Protein AF-A0A6A4GB68-F1 (afdb_monomer_lite)

Sequence (103 aa):
MAHNSNFALLVAAPQSSLAMWEHCTGIEHWTLESSSTPCPFKDNCAFYFAYCTPKGHRIWLLFSKKMNSAMDLLLAFFNFASASILTSQSMYMPSALQPLSAN

Foldseek 3Di:
DDPPPLDAAEEQDAPVCVVVVVVVCVVQVWDWPDFDDDPLCVVFFPTWTWTAGPVRHIYIYTYGPPRPDSVVVVVSVVVVCVVPVDDPPRYDY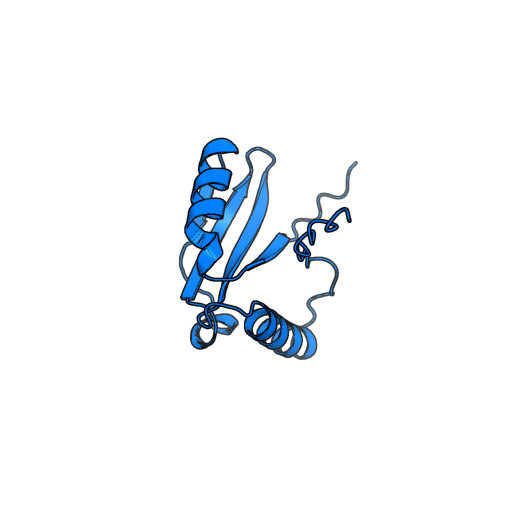PDPPDPPPDD

pLDDT: mean 72.5, std 19.48, range [35.31, 96.12]

Organism: NCBI:txid1447944

Structure (mmCIF, N/CA/C/O backbone):
data_AF-A0A6A4GB68-F1
#
_entry.id   AF-A0A6A4GB68-F1
#
loop_
_atom_site.group_PDB
_atom_site.id
_atom_site.type_symbol
_atom_site.label_atom_id
_atom_site.label_alt_id
_atom_site.label_comp_id
_atom_site.label_asym_id
_atom_site.label_entity_id
_atom_site.label_seq_id
_atom_site.pdbx_PDB_ins_code
_atom_site.Cartn_x
_atom_site.Cartn_y
_atom_site.Cartn_z
_atom_site.occupancy
_atom_site.B_iso_or_equiv
_atom_site.auth_seq_id
_atom_site.auth_comp_id
_atom_site.auth_asym_id
_atom_site.auth_atom_id
_atom_site.pdbx_PDB_model_num
ATOM 1 N N . MET A 1 1 ? 28.588 -8.124 -3.687 1.00 35.31 1 MET A N 1
ATOM 2 C CA . MET A 1 1 ? 27.224 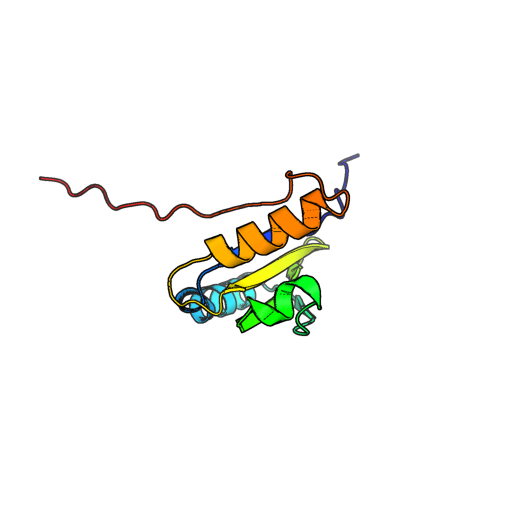-8.500 -4.115 1.00 35.31 1 MET A CA 1
ATOM 3 C C . MET A 1 1 ? 26.279 -8.001 -3.041 1.00 35.31 1 MET A C 1
ATOM 5 O O . MET A 1 1 ? 26.368 -8.478 -1.918 1.00 35.31 1 MET A O 1
ATOM 9 N N . ALA A 1 2 ? 25.510 -6.949 -3.324 1.00 37.78 2 ALA A N 1
ATOM 10 C CA . ALA A 1 2 ? 24.598 -6.379 -2.340 1.00 37.78 2 ALA A CA 1
ATOM 11 C C . ALA A 1 2 ? 23.486 -7.395 -2.055 1.00 37.78 2 ALA A C 1
ATOM 13 O O . ALA A 1 2 ? 22.870 -7.910 -2.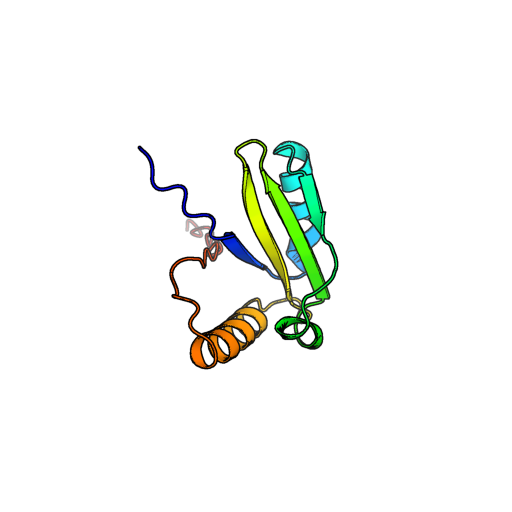986 1.00 37.78 2 ALA A O 1
ATOM 14 N N . HIS A 1 3 ? 23.279 -7.716 -0.779 1.00 41.06 3 HIS A N 1
ATOM 15 C CA . HIS A 1 3 ? 22.131 -8.485 -0.319 1.00 41.06 3 HIS A CA 1
ATOM 16 C C . HIS A 1 3 ? 20.868 -7.714 -0.732 1.00 41.06 3 HIS A C 1
ATOM 18 O O . HIS A 1 3 ? 20.489 -6.751 -0.071 1.00 41.06 3 HIS A O 1
ATOM 24 N N . ASN A 1 4 ? 20.240 -8.103 -1.845 1.00 46.62 4 ASN A N 1
ATOM 25 C CA . ASN A 1 4 ? 18.902 -7.644 -2.201 1.00 46.62 4 ASN A CA 1
ATOM 26 C C . ASN A 1 4 ? 17.943 -8.300 -1.211 1.00 46.62 4 ASN A C 1
ATOM 28 O O . ASN A 1 4 ? 17.429 -9.398 -1.425 1.00 46.62 4 ASN A O 1
ATOM 32 N N . SER A 1 5 ? 17.769 -7.651 -0.066 1.00 49.47 5 SER A N 1
ATOM 33 C CA . SER A 1 5 ? 16.662 -7.916 0.832 1.00 49.47 5 SER A CA 1
ATOM 34 C C . SER A 1 5 ? 15.372 -7.688 0.046 1.00 49.47 5 SER A C 1
ATOM 36 O O . SER A 1 5 ? 14.916 -6.557 -0.076 1.00 49.47 5 SER A O 1
ATOM 38 N N . ASN A 1 6 ? 14.776 -8.760 -0.482 1.00 61.00 6 ASN A N 1
ATOM 39 C CA . ASN A 1 6 ? 13.462 -8.765 -1.146 1.00 61.00 6 ASN A CA 1
ATOM 40 C C . ASN A 1 6 ? 12.300 -8.413 -0.191 1.00 61.00 6 ASN A C 1
ATOM 42 O O . ASN A 1 6 ? 11.142 -8.729 -0.467 1.00 61.00 6 ASN A O 1
ATOM 46 N N . PHE A 1 7 ? 12.596 -7.816 0.960 1.00 71.44 7 PHE A N 1
ATOM 47 C CA . PHE A 1 7 ? 11.607 -7.446 1.952 1.00 71.44 7 PHE A CA 1
ATOM 48 C C . PHE A 1 7 ? 10.944 -6.148 1.509 1.00 71.44 7 PHE A C 1
ATOM 50 O O . PHE A 1 7 ? 11.614 -5.149 1.244 1.00 71.44 7 PHE A O 1
ATOM 57 N N . ALA A 1 8 ? 9.620 -6.186 1.391 1.00 76.69 8 ALA A N 1
ATOM 58 C CA . ALA A 1 8 ? 8.846 -4.995 1.104 1.00 76.69 8 ALA A CA 1
ATOM 59 C C . ALA A 1 8 ? 8.907 -4.045 2.308 1.00 76.69 8 ALA A C 1
ATOM 61 O O . ALA A 1 8 ? 8.707 -4.467 3.449 1.00 76.69 8 ALA A O 1
ATOM 62 N N . LEU A 1 9 ? 9.159 -2.762 2.051 1.00 83.56 9 LEU A N 1
ATOM 63 C CA . LEU A 1 9 ? 9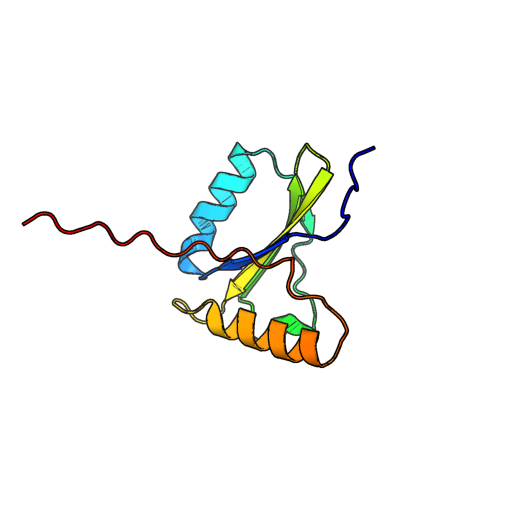.056 -1.730 3.074 1.00 83.56 9 LEU A CA 1
ATOM 64 C C . LEU A 1 9 ? 7.578 -1.499 3.385 1.00 83.56 9 LEU A C 1
ATOM 66 O O . LEU A 1 9 ? 6.810 -1.163 2.485 1.00 83.56 9 LEU A O 1
ATOM 70 N N . LEU A 1 10 ? 7.183 -1.647 4.647 1.00 85.50 10 LEU A N 1
ATOM 71 C CA . LEU A 1 10 ? 5.815 -1.389 5.075 1.00 85.50 10 LEU A CA 1
ATOM 72 C C . LEU A 1 10 ? 5.721 -0.006 5.721 1.00 85.50 10 LEU A C 1
ATOM 74 O O . LEU A 1 10 ? 6.423 0.297 6.686 1.00 85.50 10 LEU A O 1
ATOM 78 N N . VAL A 1 11 ? 4.819 0.820 5.199 1.00 85.19 11 VAL A N 1
ATOM 79 C CA . VAL A 1 11 ? 4.548 2.168 5.692 1.00 85.19 11 VAL A CA 1
ATOM 80 C C . VAL A 1 11 ? 3.101 2.234 6.159 1.00 85.19 11 VAL A C 1
ATOM 82 O O . VAL A 1 11 ? 2.168 2.096 5.368 1.00 85.19 11 VAL A O 1
ATOM 85 N N . ALA A 1 12 ? 2.914 2.462 7.456 1.00 85.44 12 ALA A N 1
ATOM 86 C CA . ALA A 1 12 ? 1.612 2.765 8.032 1.00 85.44 12 ALA A CA 1
ATOM 87 C C . ALA A 1 12 ? 1.432 4.286 8.098 1.00 85.44 12 ALA A C 1
ATOM 89 O O . ALA A 1 12 ? 2.273 4.992 8.654 1.00 85.44 12 ALA A O 1
ATOM 90 N N . ALA A 1 13 ? 0.332 4.788 7.547 1.00 82.94 13 ALA A N 1
ATOM 91 C CA . ALA A 1 13 ? 0.081 6.212 7.402 1.00 82.94 13 ALA A CA 1
ATOM 92 C C . ALA A 1 13 ? -1.361 6.582 7.806 1.00 82.94 13 ALA A C 1
ATOM 94 O O . ALA A 1 13 ? -2.279 5.757 7.715 1.00 82.94 13 ALA A O 1
ATOM 95 N N . PRO A 1 14 ? -1.603 7.820 8.274 1.00 83.81 14 PRO A N 1
ATOM 96 C CA . PRO A 1 14 ? -2.960 8.315 8.476 1.00 83.81 14 PRO A CA 1
ATOM 97 C C . PRO A 1 14 ? -3.653 8.516 7.124 1.00 83.81 14 PRO A C 1
ATOM 99 O O . PRO A 1 14 ? -3.017 8.918 6.148 1.00 83.81 14 PRO A O 1
ATOM 102 N N . GLN A 1 15 ? -4.969 8.301 7.068 1.00 84.94 15 GLN A N 1
ATOM 103 C CA . GLN A 1 15 ? -5.758 8.486 5.843 1.00 84.94 15 GLN A CA 1
ATOM 104 C C . GLN A 1 15 ? -5.627 9.898 5.251 1.00 84.94 15 GLN A C 1
ATOM 106 O O . GLN A 1 15 ? -5.632 10.054 4.034 1.00 84.94 15 GLN A O 1
ATOM 111 N N . SER A 1 16 ? -5.453 10.921 6.094 1.00 83.88 16 SER A N 1
ATOM 112 C CA . SER A 1 16 ? -5.253 12.312 5.663 1.00 83.88 16 SER A CA 1
ATOM 113 C C . SER A 1 16 ? -4.012 12.519 4.786 1.00 83.88 16 SER A C 1
ATOM 115 O O . SER A 1 16 ? -3.959 13.483 4.030 1.00 83.88 16 SER A O 1
ATOM 117 N N . SER A 1 17 ? -3.034 11.610 4.843 1.00 84.75 17 SER A N 1
ATOM 118 C CA . SER A 1 17 ? -1.817 11.670 4.024 1.00 84.75 17 SER A CA 1
ATOM 119 C C . SER A 1 17 ? -1.944 10.986 2.656 1.00 84.75 17 SER A C 1
ATOM 121 O O . SER A 1 17 ? -0.984 11.007 1.889 1.00 84.75 17 SER A O 1
ATOM 123 N N . LEU A 1 18 ? -3.103 10.400 2.324 1.00 89.06 18 LEU A N 1
ATOM 124 C CA . LEU A 1 18 ? -3.312 9.647 1.081 1.00 89.06 18 LEU A CA 1
ATOM 125 C C . LEU A 1 18 ? -2.933 10.455 -0.167 1.00 89.06 18 LEU A C 1
ATOM 127 O O . LEU A 1 18 ? -2.108 10.005 -0.955 1.00 89.06 18 LEU A O 1
ATOM 131 N N . ALA A 1 19 ? -3.466 11.673 -0.299 1.00 90.44 19 ALA A N 1
ATOM 132 C CA . ALA A 1 19 ? -3.221 12.519 -1.468 1.00 90.44 19 ALA A CA 1
ATOM 133 C C . ALA A 1 19 ? -1.731 12.871 -1.646 1.00 90.44 19 ALA A C 1
ATOM 135 O O . ALA A 1 19 ? -1.230 12.939 -2.766 1.00 90.44 19 ALA A O 1
ATOM 136 N N . MET A 1 20 ? -1.005 13.059 -0.538 1.00 91.69 20 MET A N 1
ATOM 137 C CA . MET A 1 20 ? 0.440 13.300 -0.568 1.00 91.69 20 MET A CA 1
ATOM 138 C C . MET A 1 20 ? 1.184 12.068 -1.092 1.00 91.69 20 MET A C 1
ATOM 140 O O . MET A 1 20 ? 2.051 12.198 -1.951 1.00 91.69 20 MET A O 1
ATOM 144 N N . TRP A 1 21 ? 0.834 10.872 -0.611 1.00 92.19 21 TRP A N 1
ATOM 145 C CA . TRP A 1 21 ? 1.455 9.631 -1.068 1.00 92.19 21 TRP A CA 1
ATOM 146 C C . TRP A 1 21 ? 1.168 9.341 -2.539 1.00 92.19 21 TRP A C 1
ATOM 148 O O . TRP A 1 21 ? 2.102 9.026 -3.270 1.00 92.19 21 TRP A O 1
ATOM 158 N N . GLU A 1 22 ? -0.076 9.505 -2.995 1.00 91.00 22 GLU A N 1
ATOM 159 C CA . GLU A 1 22 ? -0.428 9.360 -4.413 1.00 91.00 22 GLU A CA 1
ATOM 160 C C . GLU A 1 22 ? 0.413 10.302 -5.284 1.00 91.00 22 GLU A C 1
ATOM 162 O O . GLU A 1 22 ? 1.021 9.864 -6.263 1.00 91.00 22 GLU A O 1
ATOM 167 N N . HIS A 1 23 ? 0.548 11.567 -4.873 1.00 91.38 23 HIS A N 1
ATOM 168 C CA . HIS A 1 23 ? 1.393 12.538 -5.560 1.00 91.38 23 HIS A CA 1
ATOM 169 C C . HIS A 1 23 ? 2.871 12.111 -5.606 1.00 91.38 23 HIS A C 1
ATOM 171 O O . HIS A 1 23 ? 3.474 12.102 -6.681 1.00 91.38 23 HIS A O 1
ATOM 177 N N . CYS A 1 24 ? 3.444 11.692 -4.472 1.00 89.94 24 CYS A N 1
ATOM 178 C CA . CYS A 1 24 ? 4.825 11.208 -4.402 1.00 89.94 24 CYS A CA 1
ATOM 179 C C . CYS A 1 24 ? 5.052 9.975 -5.285 1.00 89.94 24 CYS A C 1
ATOM 181 O O . CYS A 1 24 ? 6.044 9.922 -6.006 1.00 89.94 24 CYS A O 1
ATOM 183 N N . THR A 1 25 ? 4.130 9.006 -5.280 1.00 92.44 25 THR A N 1
ATOM 184 C CA . THR A 1 25 ? 4.259 7.791 -6.104 1.00 92.44 25 THR A CA 1
ATOM 185 C C . THR A 1 25 ? 4.269 8.105 -7.600 1.00 92.44 25 THR A C 1
ATOM 187 O O . THR A 1 25 ? 5.000 7.463 -8.353 1.00 92.44 25 THR A O 1
ATOM 190 N N . GLY A 1 26 ? 3.515 9.127 -8.023 1.00 91.00 26 GLY A N 1
ATOM 191 C CA . GLY A 1 26 ? 3.512 9.612 -9.400 1.00 91.00 26 GLY A CA 1
ATOM 192 C C . GLY A 1 26 ? 4.827 10.284 -9.797 1.00 91.00 26 GLY A C 1
ATOM 193 O O . GLY A 1 26 ? 5.363 9.976 -10.861 1.00 91.00 26 GLY A O 1
ATOM 194 N N . ILE A 1 27 ? 5.368 11.156 -8.936 1.00 94.50 27 ILE A N 1
ATOM 195 C CA . ILE A 1 27 ? 6.657 11.837 -9.163 1.00 94.50 27 ILE A CA 1
ATOM 196 C C . ILE A 1 27 ? 7.810 10.833 -9.232 1.00 94.50 27 ILE A C 1
ATOM 198 O O . ILE A 1 27 ? 8.667 10.926 -10.103 1.00 94.50 27 ILE A O 1
ATOM 202 N N . GLU A 1 28 ? 7.822 9.859 -8.326 1.00 90.06 28 GLU A N 1
ATOM 203 C CA . GLU A 1 28 ? 8.888 8.859 -8.222 1.00 90.06 28 GLU A CA 1
ATOM 204 C C . GLU A 1 28 ? 8.727 7.695 -9.219 1.00 90.06 28 GLU A C 1
ATOM 206 O O . GLU A 1 28 ? 9.517 6.747 -9.211 1.00 90.06 28 GLU A O 1
ATOM 211 N N . HIS A 1 29 ? 7.701 7.746 -10.075 1.00 93.94 29 HIS A N 1
ATOM 212 C CA . HIS A 1 29 ? 7.387 6.723 -11.075 1.00 93.94 29 HIS A CA 1
ATOM 213 C C . HIS A 1 29 ? 7.237 5.314 -10.484 1.00 93.94 29 HIS A C 1
ATOM 215 O O . HIS A 1 29 ? 7.700 4.320 -11.050 1.00 93.94 29 HIS A O 1
ATOM 221 N N . TRP A 1 30 ? 6.598 5.210 -9.321 1.00 94.50 30 TRP A N 1
ATOM 222 C CA . TRP A 1 30 ? 6.299 3.914 -8.728 1.00 94.50 30 TRP A CA 1
ATOM 223 C C . TRP A 1 30 ? 5.173 3.232 -9.503 1.00 94.50 30 TRP A C 1
ATOM 225 O O . TRP A 1 30 ? 4.162 3.841 -9.847 1.00 94.50 30 TRP A O 1
ATOM 235 N N . THR A 1 31 ? 5.335 1.938 -9.762 1.00 96.12 31 THR A N 1
ATOM 236 C CA . THR A 1 31 ? 4.328 1.124 -10.447 1.00 96.12 31 THR A CA 1
ATOM 237 C C . THR A 1 31 ? 3.423 0.475 -9.415 1.00 96.12 31 THR A C 1
ATOM 239 O O . THR A 1 31 ? 3.913 -0.219 -8.525 1.00 96.12 31 THR A O 1
ATOM 242 N N . LEU A 1 32 ? 2.111 0.684 -9.519 1.00 95.94 32 LEU A N 1
ATOM 243 C CA . LEU A 1 32 ? 1.140 0.012 -8.660 1.00 95.94 32 LEU A CA 1
ATOM 244 C C . LEU A 1 32 ? 1.055 -1.477 -9.036 1.00 95.94 32 LEU A C 1
ATOM 246 O O . LEU A 1 32 ? 0.657 -1.814 -10.147 1.00 95.94 32 LEU A O 1
ATOM 250 N N . GLU A 1 33 ? 1.411 -2.360 -8.106 1.00 94.62 33 GLU A N 1
ATOM 251 C CA . GLU A 1 33 ? 1.306 -3.817 -8.261 1.00 94.62 33 GLU A CA 1
ATOM 252 C C . GLU A 1 33 ? -0.044 -4.350 -7.754 1.00 94.62 33 GLU A C 1
ATOM 254 O O . GLU A 1 33 ? -0.590 -5.297 -8.317 1.00 94.62 33 GLU A O 1
ATOM 259 N N . SER A 1 34 ? -0.590 -3.772 -6.677 1.00 93.94 34 SER A N 1
ATOM 260 C CA . SER A 1 34 ? -1.869 -4.202 -6.096 1.00 93.94 34 SER A CA 1
ATOM 261 C C . SER A 1 34 ? -2.515 -3.106 -5.255 1.00 93.94 34 SER A C 1
ATOM 263 O O . SER A 1 34 ? -1.831 -2.358 -4.566 1.00 93.94 34 SER A O 1
ATOM 265 N N . SER A 1 35 ? -3.845 -3.060 -5.254 1.00 94.50 35 SER A N 1
ATOM 266 C CA . SER A 1 35 ? -4.666 -2.236 -4.353 1.00 94.50 35 SER A CA 1
ATOM 267 C C . SER A 1 35 ? -5.596 -3.071 -3.462 1.00 94.50 35 SER A C 1
ATOM 269 O O . SER A 1 35 ? -6.457 -2.547 -2.759 1.00 94.50 35 SER A O 1
ATOM 271 N N . SER A 1 36 ? -5.450 -4.398 -3.494 1.00 90.88 36 SER A N 1
ATOM 272 C CA . SER A 1 36 ? -6.294 -5.306 -2.717 1.00 90.88 36 SER A CA 1
ATOM 273 C C . SER A 1 36 ? -5.765 -5.452 -1.296 1.00 90.88 36 SER A C 1
ATOM 275 O O . SER A 1 36 ? -4.694 -6.020 -1.090 1.00 90.88 36 SER A O 1
ATOM 277 N N . THR A 1 37 ? -6.532 -4.977 -0.312 1.00 86.56 37 THR A N 1
ATOM 278 C CA . THR A 1 37 ? -6.164 -5.052 1.107 1.00 86.56 37 THR A CA 1
ATOM 279 C C . THR A 1 37 ? -6.014 -6.505 1.575 1.00 86.56 37 THR A C 1
ATOM 281 O O . THR A 1 37 ? -6.987 -7.266 1.516 1.00 86.56 37 THR A O 1
ATOM 284 N N . PRO A 1 38 ? -4.841 -6.904 2.102 1.00 82.12 38 PRO A N 1
ATOM 285 C CA . PRO A 1 38 ? -4.649 -8.235 2.668 1.00 82.12 38 PRO A CA 1
ATOM 286 C C . PRO A 1 38 ? -5.572 -8.487 3.870 1.00 82.12 38 PRO A C 1
ATOM 288 O O . PRO A 1 38 ? -5.814 -7.581 4.672 1.00 82.12 38 PRO A O 1
ATOM 291 N N . CYS A 1 39 ? -6.042 -9.731 4.037 1.00 80.75 39 CYS A N 1
ATOM 292 C CA . CYS A 1 39 ? -6.957 -10.123 5.121 1.00 80.75 39 CYS A CA 1
ATOM 293 C C . CYS A 1 39 ? -6.557 -9.616 6.521 1.00 80.75 39 CYS A C 1
ATOM 295 O O . CYS A 1 39 ? -7.437 -9.086 7.195 1.00 80.75 39 CYS A O 1
ATOM 297 N N . PRO A 1 40 ? -5.280 -9.685 6.955 1.00 76.12 40 PRO A N 1
ATOM 298 C CA . PRO A 1 40 ? -4.887 -9.227 8.293 1.00 76.12 40 PRO A CA 1
ATOM 299 C C . PRO A 1 40 ? -5.153 -7.740 8.563 1.00 76.12 40 PRO A C 1
ATOM 301 O O . PRO A 1 40 ? -5.289 -7.331 9.711 1.00 76.12 40 PRO A O 1
ATOM 304 N N . PHE A 1 41 ? -5.227 -6.918 7.515 1.00 78.50 41 PHE A N 1
ATOM 305 C CA . PHE A 1 41 ? -5.393 -5.471 7.645 1.00 78.50 41 PHE A CA 1
ATOM 306 C C . PHE A 1 41 ? -6.820 -5.005 7.366 1.00 78.50 41 PHE A C 1
ATOM 308 O O . PHE A 1 41 ? -7.132 -3.841 7.599 1.00 78.50 41 PHE A O 1
ATOM 315 N N . LYS A 1 42 ? -7.699 -5.889 6.888 1.00 81.56 42 LYS A N 1
ATOM 316 C CA . LYS A 1 42 ? -9.028 -5.545 6.357 1.00 81.56 42 LYS A CA 1
ATOM 317 C C . LYS A 1 42 ? -9.903 -4.770 7.352 1.00 81.56 42 LYS A C 1
ATOM 319 O O . LYS A 1 42 ? -10.664 -3.879 6.965 1.00 81.56 42 LYS A O 1
ATOM 324 N N . ASP A 1 43 ? -9.742 -5.053 8.641 1.00 82.00 43 ASP A N 1
ATOM 325 C CA . ASP A 1 43 ? -10.541 -4.434 9.698 1.00 82.00 43 ASP A CA 1
ATOM 326 C C . ASP A 1 43 ? -10.068 -3.021 10.051 1.00 82.00 43 ASP A C 1
ATOM 328 O O . ASP A 1 43 ? -10.902 -2.155 10.312 1.00 82.00 43 ASP A O 1
ATOM 332 N N . ASN A 1 44 ? -8.766 -2.744 9.942 1.00 80.06 44 ASN A N 1
ATOM 333 C CA . ASN A 1 44 ? -8.148 -1.492 10.403 1.00 80.06 44 ASN A CA 1
ATOM 334 C C . ASN A 1 44 ? -7.651 -0.582 9.265 1.00 80.06 44 ASN A C 1
ATOM 336 O O . ASN A 1 44 ? -7.352 0.591 9.489 1.00 80.06 44 ASN A O 1
ATOM 340 N N . CYS A 1 45 ? -7.577 -1.102 8.042 1.00 85.81 45 CYS A N 1
ATOM 341 C CA . CYS A 1 45 ? -7.040 -0.423 6.870 1.00 85.81 45 CYS A CA 1
ATOM 342 C C . CYS A 1 45 ? -8.164 0.100 5.971 1.00 85.81 45 CYS A C 1
ATOM 344 O O . CYS A 1 45 ? -9.049 -0.652 5.564 1.00 85.81 45 CYS A O 1
ATOM 346 N N . ALA A 1 46 ? -8.142 1.402 5.696 1.00 89.19 46 ALA A N 1
ATOM 347 C CA . ALA A 1 46 ? -9.030 2.059 4.744 1.00 89.19 46 ALA A CA 1
ATOM 348 C C . ALA A 1 46 ? -8.548 1.840 3.309 1.00 89.19 46 ALA A C 1
ATOM 350 O O . ALA A 1 46 ? -9.341 1.476 2.447 1.00 89.19 46 ALA A O 1
ATOM 351 N N . PHE A 1 47 ? -7.244 2.022 3.078 1.00 90.25 47 PHE A N 1
ATOM 352 C CA . PHE A 1 47 ? -6.627 1.872 1.764 1.00 90.25 47 PHE A CA 1
ATOM 353 C C . PHE A 1 47 ? -5.307 1.126 1.867 1.00 90.25 47 PHE A C 1
ATOM 355 O O . PHE A 1 47 ? -4.504 1.394 2.763 1.00 90.25 47 PHE A O 1
ATOM 362 N N . TYR A 1 48 ? -5.083 0.228 0.917 1.00 91.88 48 TYR A N 1
ATOM 363 C CA . TYR A 1 48 ? -3.845 -0.512 0.760 1.00 91.88 48 TYR A CA 1
ATOM 364 C C . TYR A 1 48 ? -3.323 -0.312 -0.654 1.00 91.88 48 TYR A C 1
ATOM 366 O O . TYR A 1 48 ? -4.078 -0.484 -1.611 1.00 91.88 48 TYR A O 1
ATOM 374 N N . PHE A 1 49 ? -2.031 -0.026 -0.779 1.00 93.81 49 PHE A N 1
ATOM 375 C CA . PHE A 1 49 ? -1.358 -0.001 -2.070 1.00 93.81 49 PHE A CA 1
ATOM 376 C C . PHE A 1 49 ? 0.005 -0.674 -1.977 1.00 93.81 49 PHE A C 1
ATOM 378 O O . PHE A 1 49 ? 0.829 -0.335 -1.129 1.00 93.81 49 PHE A O 1
ATOM 385 N N . ALA A 1 50 ? 0.250 -1.617 -2.876 1.00 93.06 50 ALA A N 1
ATOM 386 C CA . ALA A 1 50 ? 1.550 -2.213 -3.107 1.00 93.06 50 ALA A CA 1
ATOM 387 C C . ALA A 1 50 ? 2.166 -1.588 -4.353 1.00 93.06 50 ALA A C 1
ATOM 389 O O . ALA A 1 50 ? 1.583 -1.656 -5.433 1.00 93.06 50 ALA A O 1
ATOM 390 N N . TYR A 1 51 ? 3.351 -1.017 -4.198 1.00 92.88 51 TYR A N 1
ATOM 391 C CA . TYR A 1 51 ? 4.115 -0.391 -5.260 1.00 92.88 51 TYR A CA 1
ATOM 392 C C . TYR A 1 51 ? 5.453 -1.092 -5.473 1.00 92.88 51 TYR A C 1
ATOM 394 O O . TYR A 1 51 ? 6.080 -1.569 -4.525 1.00 92.88 51 TYR A O 1
ATOM 402 N N . CYS A 1 52 ? 5.925 -1.057 -6.714 1.00 93.12 52 CYS A N 1
ATOM 403 C CA . CYS A 1 52 ? 7.294 -1.362 -7.090 1.00 93.12 52 CYS A CA 1
ATOM 404 C C . CYS A 1 52 ? 7.980 -0.081 -7.578 1.00 93.12 52 CYS A C 1
ATOM 406 O O . CYS A 1 52 ? 7.473 0.621 -8.454 1.00 93.12 52 CYS A O 1
ATOM 408 N N . THR A 1 53 ? 9.129 0.244 -6.997 1.00 90.81 53 THR A N 1
ATOM 409 C CA . THR A 1 53 ? 9.947 1.378 -7.442 1.00 90.81 53 THR A CA 1
ATOM 410 C C . THR A 1 53 ? 10.676 1.034 -8.747 1.00 90.81 53 THR A C 1
ATOM 412 O O . THR A 1 53 ? 10.917 -0.145 -9.017 1.00 90.81 53 THR A O 1
ATOM 415 N N . PRO A 1 54 ? 11.158 2.027 -9.516 1.00 89.75 54 PRO A N 1
ATOM 416 C CA . PRO A 1 54 ? 11.983 1.775 -10.704 1.00 89.75 54 PRO A CA 1
ATOM 417 C C . PRO A 1 54 ? 13.256 0.956 -10.431 1.00 89.75 54 PRO A C 1
ATOM 419 O O . PRO A 1 54 ? 13.815 0.343 -11.335 1.00 89.75 54 PRO A O 1
ATOM 422 N N . LYS A 1 55 ? 13.719 0.932 -9.173 1.00 89.06 55 LYS A N 1
ATOM 423 C CA . LYS A 1 55 ? 14.880 0.150 -8.722 1.00 89.06 55 LYS A CA 1
ATOM 424 C C . LYS A 1 55 ? 14.523 -1.289 -8.319 1.00 89.06 55 LYS A C 1
ATOM 426 O O . LYS A 1 55 ? 15.395 -2.022 -7.866 1.00 89.06 55 LYS A O 1
ATOM 431 N N . GLY A 1 56 ? 13.260 -1.693 -8.454 1.00 87.00 56 GLY A N 1
ATOM 432 C CA . GLY A 1 56 ? 12.775 -3.030 -8.104 1.00 87.00 56 GLY A CA 1
ATOM 433 C C . GLY A 1 56 ? 12.460 -3.228 -6.618 1.00 87.00 56 GLY A C 1
ATOM 434 O O . GLY A 1 56 ? 12.182 -4.349 -6.199 1.00 87.00 56 GLY A O 1
ATOM 435 N N . HIS A 1 57 ? 12.500 -2.172 -5.800 1.00 87.94 57 HIS A N 1
ATOM 436 C CA . HIS A 1 57 ? 12.112 -2.269 -4.388 1.00 87.94 57 HIS A CA 1
ATOM 437 C C . HIS A 1 57 ? 10.594 -2.259 -4.240 1.00 87.94 57 HIS A C 1
ATOM 439 O O . HIS A 1 57 ? 9.927 -1.453 -4.889 1.00 87.94 57 HIS A O 1
ATOM 445 N N . ARG A 1 58 ? 10.069 -3.089 -3.337 1.00 89.75 58 ARG A N 1
ATOM 446 C CA . ARG A 1 58 ? 8.639 -3.140 -3.020 1.00 89.75 58 ARG A CA 1
ATOM 447 C C . ARG A 1 58 ? 8.305 -2.278 -1.812 1.00 89.75 58 ARG A C 1
ATOM 449 O O . ARG A 1 58 ? 9.014 -2.316 -0.809 1.00 89.75 58 ARG A O 1
ATOM 456 N N . ILE A 1 59 ? 7.211 -1.532 -1.907 1.00 90.00 59 ILE A N 1
ATOM 457 C CA . ILE A 1 59 ? 6.707 -0.649 -0.854 1.00 90.00 59 ILE A CA 1
ATOM 458 C C . ILE A 1 59 ? 5.218 -0.923 -0.673 1.00 90.00 59 ILE A C 1
ATOM 460 O O . ILE A 1 59 ? 4.460 -0.912 -1.639 1.00 90.00 59 ILE A O 1
ATOM 464 N N . TRP A 1 60 ? 4.788 -1.169 0.558 1.00 91.50 60 TRP A N 1
ATOM 465 C CA . TRP A 1 60 ? 3.388 -1.359 0.922 1.00 91.50 60 TRP A CA 1
ATOM 466 C C . TRP A 1 60 ? 2.925 -0.182 1.770 1.00 91.50 60 TRP A C 1
ATOM 468 O O . TRP A 1 60 ? 3.429 0.029 2.871 1.00 91.50 60 TRP A O 1
ATOM 478 N N . LEU A 1 61 ? 1.955 0.571 1.263 1.00 90.56 61 LEU A N 1
ATOM 479 C CA . LEU A 1 61 ? 1.325 1.680 1.964 1.00 90.56 61 LEU A CA 1
ATOM 480 C C . LEU A 1 61 ? 0.001 1.208 2.563 1.00 90.56 61 LEU A C 1
ATOM 482 O O . LEU A 1 61 ? -0.870 0.709 1.848 1.00 90.56 61 LEU A O 1
ATOM 486 N N . LEU A 1 62 ? -0.150 1.376 3.874 1.00 90.44 62 LEU A N 1
ATOM 487 C CA . LEU A 1 62 ? -1.372 1.079 4.608 1.00 90.44 62 LEU A CA 1
ATOM 488 C C . LEU A 1 62 ? -1.910 2.357 5.231 1.00 90.44 62 LEU A C 1
ATOM 490 O O . LEU A 1 62 ? -1.255 2.974 6.069 1.00 90.44 62 LEU A O 1
ATOM 494 N N . PHE A 1 63 ? -3.135 2.711 4.870 1.00 87.88 63 PHE A N 1
ATOM 495 C CA . PHE A 1 63 ? -3.821 3.882 5.395 1.00 87.88 63 PHE A CA 1
ATOM 496 C C . PHE A 1 63 ? -4.847 3.462 6.437 1.00 87.88 63 PHE A C 1
ATOM 498 O O . PHE A 1 63 ? -5.698 2.612 6.171 1.00 87.88 63 PHE A O 1
ATOM 505 N N . SER A 1 64 ? -4.751 4.024 7.640 1.00 83.94 64 SER A N 1
ATOM 506 C CA . SER A 1 64 ? -5.625 3.666 8.764 1.00 83.94 64 SER A CA 1
ATOM 507 C C . SER A 1 64 ? -7.052 4.158 8.536 1.00 83.94 64 SER A C 1
ATOM 509 O O . SER A 1 64 ? -7.239 5.273 8.060 1.00 83.94 64 SER A O 1
ATOM 511 N N . LYS A 1 65 ? -8.063 3.374 8.937 1.00 82.00 65 LYS A N 1
ATOM 512 C CA . LYS A 1 65 ? -9.463 3.846 8.991 1.00 82.00 65 LYS A CA 1
ATOM 513 C C . LYS A 1 65 ? -9.669 4.959 10.013 1.00 82.00 65 LYS A C 1
ATOM 515 O O . LYS A 1 65 ? -10.601 5.748 9.880 1.00 82.00 65 LYS A O 1
ATOM 520 N N . LYS A 1 66 ? -8.830 5.031 11.051 1.00 77.62 66 LYS A N 1
ATOM 521 C CA . LYS A 1 66 ? -8.889 6.132 12.011 1.00 77.62 66 LYS A CA 1
ATOM 522 C C . LYS A 1 66 ? -8.051 7.289 11.487 1.00 77.62 66 LYS A C 1
ATOM 524 O O . LYS A 1 66 ? -6.835 7.175 11.352 1.00 77.62 66 LYS A O 1
ATOM 529 N N . MET A 1 67 ? -8.723 8.415 11.253 1.00 58.31 67 MET A N 1
ATOM 530 C CA . MET A 1 67 ? -8.193 9.616 10.595 1.00 58.31 67 MET A CA 1
ATOM 531 C C . MET A 1 67 ? -6.826 10.091 11.125 1.00 58.31 67 MET A C 1
ATOM 533 O O . MET A 1 67 ? -6.034 10.609 10.344 1.00 58.31 67 MET A O 1
ATOM 537 N N . ASN A 1 68 ? -6.523 9.861 12.413 1.00 58.22 68 ASN A N 1
ATOM 538 C CA . ASN A 1 68 ? -5.355 10.433 13.097 1.00 58.22 68 ASN A CA 1
ATOM 539 C C . ASN A 1 68 ? -4.396 9.410 13.733 1.00 58.22 68 ASN A C 1
ATOM 541 O O . ASN A 1 68 ? -3.542 9.803 14.522 1.00 58.22 68 ASN A O 1
ATOM 545 N N . SER A 1 69 ? -4.520 8.108 13.453 1.00 63.34 69 SER A N 1
ATOM 546 C CA . SER A 1 69 ? -3.668 7.115 14.121 1.00 63.34 69 SER A CA 1
ATOM 547 C C . SER A 1 69 ? -3.220 5.998 13.188 1.00 63.34 69 SER A C 1
ATOM 549 O O . SER A 1 69 ? -3.997 5.112 12.833 1.00 63.34 69 SER A O 1
ATOM 551 N N . ALA A 1 70 ? -1.928 6.008 12.850 1.00 61.31 70 ALA A N 1
ATOM 552 C CA . ALA A 1 70 ? -1.232 4.854 12.285 1.00 61.31 70 ALA A CA 1
ATOM 553 C C . ALA A 1 70 ? -0.994 3.747 13.336 1.00 61.31 70 ALA A C 1
ATOM 555 O O . ALA A 1 70 ? -0.680 2.618 12.967 1.00 61.31 70 ALA A O 1
ATOM 556 N N . MET A 1 71 ? -1.185 4.033 14.634 1.00 63.69 71 MET A N 1
ATOM 557 C CA . MET A 1 71 ? -0.892 3.091 1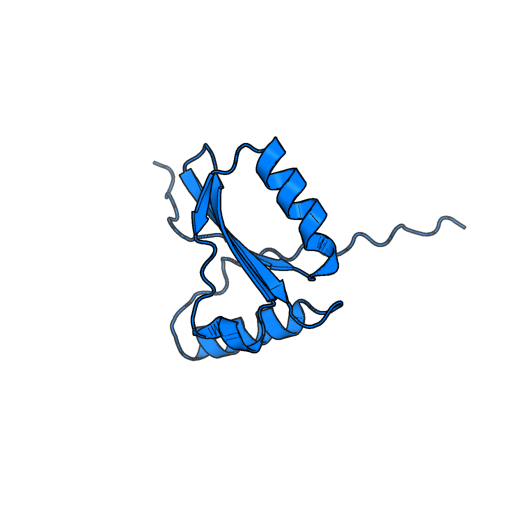5.723 1.00 63.69 71 MET A CA 1
ATOM 558 C C . MET A 1 71 ? -1.773 1.843 15.676 1.00 63.69 71 MET A C 1
ATOM 560 O O . MET A 1 71 ? -1.291 0.767 15.997 1.00 63.69 71 MET A O 1
ATOM 564 N N . ASP A 1 72 ? -3.026 1.943 15.223 1.00 63.72 72 ASP A N 1
ATOM 565 C CA . ASP A 1 72 ? -3.904 0.767 15.114 1.00 63.72 72 ASP A CA 1
ATOM 566 C C . ASP A 1 72 ? -3.431 -0.208 14.022 1.00 63.72 72 ASP A C 1
ATOM 568 O O . ASP A 1 72 ? -3.527 -1.424 14.183 1.00 63.72 72 ASP A O 1
ATOM 572 N N . LEU A 1 73 ? -2.862 0.313 12.928 1.00 66.31 73 LEU A N 1
ATOM 573 C CA . LEU A 1 73 ? -2.242 -0.507 11.882 1.00 66.31 73 LEU A CA 1
ATOM 574 C C . LEU A 1 73 ? -0.943 -1.144 12.369 1.00 66.31 73 LEU A C 1
ATOM 576 O O . LEU A 1 73 ? -0.683 -2.309 12.077 1.00 66.31 73 LEU A O 1
ATOM 580 N N . LEU A 1 74 ? -0.152 -0.391 13.134 1.00 67.19 74 LEU A N 1
ATOM 581 C CA . LEU A 1 74 ? 1.066 -0.892 13.757 1.00 67.19 74 LEU A CA 1
ATOM 582 C C . LEU A 1 74 ? 0.747 -1.993 14.771 1.00 67.19 74 LEU A C 1
ATOM 584 O O . LEU A 1 74 ? 1.366 -3.046 14.717 1.00 67.19 74 LEU A O 1
ATOM 588 N N . LEU A 1 75 ? -0.252 -1.808 15.635 1.00 63.50 75 LEU A N 1
ATOM 589 C CA . LEU A 1 75 ? -0.710 -2.819 16.592 1.00 63.50 75 LEU A CA 1
ATOM 590 C C . LEU A 1 75 ? -1.255 -4.069 15.892 1.00 63.50 75 LEU A C 1
ATOM 592 O O . LEU A 1 75 ? -0.920 -5.181 16.295 1.00 63.50 75 LEU A O 1
ATOM 596 N N . ALA A 1 76 ? -2.041 -3.913 14.821 1.00 61.31 76 ALA A N 1
ATOM 597 C CA . ALA A 1 76 ? -2.498 -5.041 14.009 1.00 61.31 76 ALA A CA 1
ATOM 598 C C . ALA A 1 76 ? -1.316 -5.804 13.387 1.00 61.31 76 ALA A C 1
ATOM 600 O O . ALA A 1 76 ? -1.291 -7.034 13.415 1.00 61.31 76 ALA A O 1
ATOM 601 N N . PHE A 1 77 ? -0.304 -5.083 12.894 1.00 65.19 77 PHE A N 1
ATOM 602 C CA . PHE A 1 77 ? 0.923 -5.682 12.379 1.00 65.19 77 PHE A CA 1
ATOM 603 C C . PHE A 1 77 ? 1.738 -6.370 13.478 1.00 65.19 77 PHE A C 1
ATOM 605 O O . PHE A 1 77 ? 2.156 -7.499 13.277 1.00 65.19 77 PHE A O 1
ATOM 612 N N . PHE A 1 78 ? 1.935 -5.749 14.644 1.00 62.94 78 PHE A N 1
ATOM 613 C CA . PHE A 1 78 ? 2.669 -6.337 15.769 1.00 62.94 78 PHE A CA 1
ATOM 614 C C . PHE A 1 78 ? 1.985 -7.592 16.309 1.00 62.94 78 PHE A C 1
ATOM 616 O O . PHE A 1 78 ? 2.673 -8.566 16.586 1.00 62.94 78 PHE A O 1
ATOM 623 N N . ASN A 1 79 ? 0.654 -7.608 16.402 1.00 58.66 79 ASN A N 1
ATOM 624 C CA . ASN A 1 79 ? -0.105 -8.802 16.781 1.00 58.66 79 ASN A CA 1
ATOM 625 C C . ASN A 1 79 ? -0.003 -9.914 15.726 1.00 58.66 79 ASN A C 1
ATOM 627 O O . ASN A 1 79 ? 0.040 -11.092 16.066 1.00 58.66 79 ASN A O 1
ATOM 631 N N . PHE A 1 80 ? 0.065 -9.557 14.442 1.00 55.56 80 PHE A N 1
ATOM 632 C CA . PHE A 1 80 ? 0.260 -10.530 13.369 1.00 55.56 80 PHE A CA 1
ATOM 633 C C . PHE A 1 80 ? 1.707 -11.045 13.303 1.00 55.56 80 PHE A C 1
ATOM 635 O O . PHE A 1 80 ? 1.925 -12.238 13.116 1.00 55.56 80 PHE A O 1
ATOM 642 N N . ALA A 1 81 ? 2.690 -10.167 13.505 1.00 54.66 81 ALA A N 1
ATOM 643 C CA . ALA A 1 81 ? 4.118 -10.467 13.496 1.00 54.66 81 ALA A CA 1
ATOM 644 C C . ALA A 1 81 ? 4.577 -11.223 14.756 1.00 54.66 81 ALA A C 1
ATOM 646 O O . ALA A 1 81 ? 5.512 -12.019 14.696 1.00 54.66 81 ALA A O 1
ATOM 647 N N . SER A 1 82 ? 3.914 -11.012 15.898 1.00 49.94 82 SER A N 1
ATOM 648 C CA . SER A 1 82 ? 4.117 -11.818 17.108 1.00 49.94 82 SER A CA 1
ATOM 649 C C . SER A 1 82 ? 3.507 -13.215 16.971 1.00 49.94 82 SER A C 1
ATOM 651 O O . SER A 1 82 ? 4.045 -14.169 17.529 1.00 49.94 82 SER A O 1
ATOM 653 N N . ALA A 1 83 ? 2.433 -13.354 16.185 1.00 48.66 83 ALA A N 1
ATOM 654 C CA . ALA A 1 83 ? 1.837 -14.642 15.834 1.00 48.66 83 ALA A CA 1
ATOM 655 C C . ALA A 1 83 ? 2.566 -15.361 14.680 1.00 48.66 83 ALA A C 1
ATOM 657 O O . ALA A 1 83 ? 2.507 -16.585 14.584 1.00 48.66 83 ALA A O 1
ATOM 658 N N . SER A 1 84 ? 3.251 -14.622 13.803 1.00 42.66 84 SER A N 1
ATOM 659 C CA . SER A 1 84 ? 3.900 -15.136 12.593 1.00 42.66 84 SER A CA 1
ATOM 660 C C . SER A 1 84 ? 5.224 -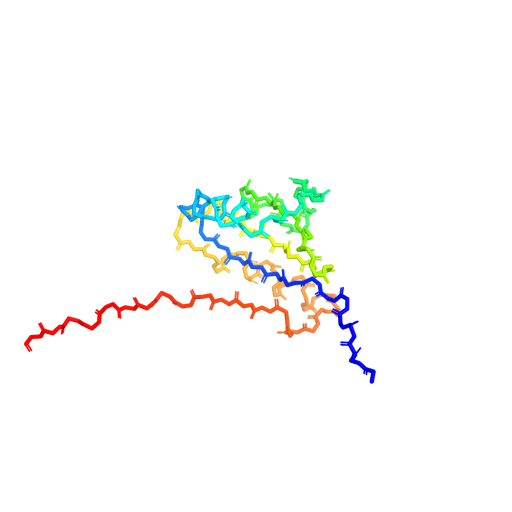14.413 12.374 1.00 42.66 84 SER A C 1
ATOM 662 O O . SER A 1 84 ? 5.211 -13.221 12.103 1.00 42.66 84 SER A O 1
ATOM 664 N N . ILE A 1 85 ? 6.342 -15.142 12.461 1.00 44.47 85 ILE A N 1
ATOM 665 C CA . ILE A 1 85 ? 7.740 -14.716 12.246 1.00 44.47 85 ILE A CA 1
ATOM 666 C C . ILE A 1 85 ? 7.863 -13.633 11.148 1.00 44.47 85 ILE A C 1
ATOM 668 O O . ILE A 1 85 ? 8.086 -13.929 9.978 1.00 44.47 85 ILE A O 1
ATOM 672 N N . LEU A 1 86 ? 7.727 -12.361 11.520 1.00 41.88 86 LEU A N 1
ATOM 673 C CA . LEU A 1 86 ? 7.987 -11.200 10.672 1.00 41.88 86 LEU A CA 1
ATOM 674 C C . LEU A 1 86 ? 8.871 -10.273 11.493 1.00 41.88 86 LEU A C 1
ATOM 676 O O . LEU A 1 86 ? 8.428 -9.535 12.369 1.00 41.88 86 LEU A O 1
ATOM 680 N N . THR A 1 87 ? 10.172 -10.403 11.257 1.00 43.59 87 THR A N 1
ATOM 681 C CA . THR A 1 87 ? 11.216 -9.648 11.943 1.00 43.59 87 THR A CA 1
ATOM 682 C C . THR A 1 87 ? 11.002 -8.148 11.753 1.00 43.59 87 THR A C 1
ATOM 684 O O . THR A 1 87 ? 10.841 -7.675 10.629 1.00 43.59 87 THR A O 1
ATOM 687 N N . SER A 1 88 ? 11.055 -7.411 12.862 1.00 46.91 88 SER A N 1
ATOM 688 C CA . SER A 1 88 ? 10.804 -5.972 13.064 1.00 46.91 88 SER A CA 1
ATOM 689 C C . SER A 1 88 ? 11.612 -4.980 12.203 1.00 46.91 88 SER A C 1
ATOM 691 O O . SER A 1 88 ? 11.580 -3.781 12.457 1.00 46.91 88 SER A O 1
ATOM 693 N N . GLN A 1 89 ? 12.336 -5.437 11.182 1.00 47.28 89 GLN A N 1
ATOM 694 C CA . GLN A 1 89 ? 13.297 -4.639 10.414 1.00 47.28 89 GLN A CA 1
ATOM 695 C C . GLN A 1 89 ? 12.685 -3.821 9.260 1.00 47.28 89 GLN A C 1
ATOM 697 O O . GLN A 1 89 ? 13.419 -3.136 8.559 1.00 47.28 89 GLN A O 1
ATOM 702 N N . SER A 1 90 ? 11.366 -3.871 9.037 1.00 47.00 90 SER A N 1
ATOM 703 C CA . SER A 1 90 ? 10.723 -3.293 7.833 1.00 47.00 90 SER A CA 1
ATOM 704 C C . SER A 1 90 ? 9.823 -2.081 8.103 1.00 47.00 90 SER A C 1
ATOM 706 O O . SER A 1 90 ? 8.986 -1.747 7.268 1.00 47.00 90 SER A O 1
ATOM 708 N N . MET A 1 91 ? 9.950 -1.444 9.269 1.00 47.16 91 MET A N 1
ATOM 709 C CA . MET A 1 91 ? 9.028 -0.398 9.709 1.00 47.16 91 MET A CA 1
ATOM 710 C C . MET A 1 91 ? 9.710 0.971 9.687 1.00 47.16 91 MET A C 1
ATOM 712 O O . MET A 1 91 ? 10.535 1.278 10.545 1.00 47.16 91 MET A O 1
ATOM 716 N N . TYR A 1 92 ? 9.354 1.796 8.702 1.00 48.97 92 TYR A N 1
ATOM 717 C CA . TYR A 1 92 ? 9.713 3.211 8.681 1.00 48.97 92 TYR A CA 1
ATOM 718 C C . TYR A 1 92 ? 8.484 4.037 9.057 1.00 48.97 92 TYR A C 1
ATOM 720 O O . TYR A 1 92 ? 7.478 4.032 8.347 1.00 48.97 92 TYR A O 1
ATOM 728 N N . MET A 1 93 ? 8.567 4.733 10.189 1.00 43.91 93 MET A N 1
ATOM 729 C CA . MET A 1 93 ? 7.553 5.680 10.637 1.00 43.91 93 MET A CA 1
ATOM 730 C C . MET A 1 93 ? 8.136 7.091 10.489 1.00 43.91 93 MET A C 1
ATOM 732 O O . MET A 1 93 ? 9.058 7.434 11.232 1.00 43.91 93 MET A O 1
ATOM 736 N N . PRO A 1 94 ? 7.663 7.916 9.541 1.00 40.81 94 PRO A N 1
ATOM 737 C CA . PRO A 1 94 ? 8.072 9.309 9.496 1.00 40.81 94 PRO A CA 1
ATOM 738 C C . PRO A 1 94 ? 7.455 10.028 10.701 1.00 40.81 94 PRO A C 1
ATOM 740 O O . PRO A 1 94 ? 6.254 10.293 10.744 1.00 40.81 94 PRO A O 1
ATOM 743 N N . SER A 1 95 ? 8.275 10.310 11.712 1.00 43.19 95 SER A N 1
ATOM 744 C CA . SER A 1 95 ? 7.901 11.208 12.803 1.00 43.19 95 SER A CA 1
ATOM 745 C C . SER A 1 95 ? 7.613 12.586 12.216 1.00 43.19 95 SER A C 1
ATOM 747 O O . SER A 1 95 ? 8.432 13.128 11.473 1.00 43.19 95 SER A O 1
ATOM 749 N N . ALA A 1 96 ? 6.457 13.160 12.549 1.00 41.44 96 ALA A N 1
ATOM 750 C CA . ALA A 1 96 ? 6.161 14.545 12.222 1.00 41.44 96 ALA A CA 1
ATOM 751 C C . ALA A 1 96 ? 7.254 15.431 12.839 1.00 41.44 96 ALA A C 1
ATOM 753 O O . ALA A 1 96 ? 7.381 15.502 14.062 1.00 41.44 96 ALA A O 1
ATOM 754 N N . LEU A 1 97 ? 8.063 16.075 11.996 1.00 47.94 97 LEU A N 1
ATOM 755 C CA . LEU A 1 97 ? 8.950 17.153 12.417 1.00 47.94 97 LEU A CA 1
ATOM 756 C C . LEU A 1 97 ? 8.059 18.258 12.986 1.00 47.94 97 LEU A C 1
ATOM 758 O O . LEU A 1 97 ? 7.404 18.982 12.237 1.00 47.94 97 LEU A O 1
ATOM 762 N N . GLN A 1 98 ? 7.986 18.352 14.315 1.00 45.53 98 GLN A N 1
ATOM 763 C CA . GLN A 1 98 ? 7.402 19.517 14.964 1.00 45.53 98 GLN A CA 1
ATOM 764 C C . GLN A 1 98 ? 8.238 20.734 14.547 1.00 45.53 98 GLN A C 1
ATOM 766 O O . GLN A 1 98 ? 9.455 20.717 14.756 1.00 45.53 98 GLN A O 1
ATOM 771 N N . PRO A 1 99 ? 7.645 21.787 13.960 1.00 43.22 99 PRO A N 1
ATOM 772 C CA . PRO A 1 99 ? 8.363 23.036 13.799 1.00 43.22 99 PRO A CA 1
ATOM 773 C C . PRO A 1 99 ? 8.689 23.560 15.200 1.00 43.22 99 PRO A C 1
ATOM 775 O O . PRO A 1 99 ? 7.794 23.781 16.017 1.00 43.22 99 PRO A O 1
ATOM 778 N N . LEU A 1 100 ? 9.980 23.718 15.490 1.00 44.03 100 LEU A N 1
ATOM 779 C CA . LEU A 1 100 ? 10.442 24.487 16.639 1.00 44.03 100 LEU A CA 1
ATOM 780 C C . LEU A 1 100 ? 9.854 25.894 16.499 1.00 44.03 100 LEU A C 1
ATOM 782 O O . LEU A 1 100 ? 10.246 26.652 15.614 1.00 44.03 100 LEU A O 1
ATOM 786 N N . SER A 1 101 ? 8.881 26.213 17.350 1.00 45.59 101 SER A N 1
ATOM 787 C CA . SER A 1 101 ? 8.414 27.581 17.548 1.00 45.59 101 SER A CA 1
ATOM 788 C C . SER A 1 101 ? 9.603 28.395 18.048 1.00 45.59 101 SER A C 1
ATOM 790 O O . SER A 1 101 ? 10.026 28.231 19.192 1.00 45.59 101 SER A O 1
ATOM 792 N N . ALA A 1 102 ? 10.171 29.224 17.176 1.00 47.34 102 ALA A N 1
ATOM 793 C CA . ALA A 1 102 ? 11.122 30.249 17.571 1.00 47.34 102 ALA A CA 1
ATOM 794 C C . ALA A 1 102 ? 10.339 31.349 18.302 1.00 47.34 102 ALA A C 1
ATOM 796 O O . ALA A 1 102 ? 9.528 32.038 17.684 1.00 47.34 102 ALA A O 1
ATOM 797 N N . ASN A 1 103 ? 10.546 31.441 19.617 1.00 49.00 103 ASN A N 1
ATOM 798 C CA . ASN A 1 103 ? 10.297 32.660 20.388 1.00 49.00 103 ASN A CA 1
ATOM 799 C C . ASN A 1 103 ? 11.543 33.541 20.340 1.00 49.00 103 ASN A C 1
ATOM 801 O O . ASN A 1 103 ? 12.654 32.961 20.377 1.00 49.00 103 ASN A O 1
#

Radius of gyration: 14.83 Å; chains: 1; bounding box: 38×48×32 Å

Secondary structure (DSSP, 8-state):
------PPEEEEEEGGGHHHHHHHHHHTTPEEEE----GGGTTTEEEEEEEE-TTS-EEEEEEESSTT-SHHHHHHHHHHHHHTT--STTB------------